Protein AF-A0A7X7MZ63-F1 (afdb_monomer)

Sequence (94 aa):
MNEKKKRHPSLLDRDIRPVLFEQFELSGERLRIMEEFVLCRKCRADAVMILPGQGIVGFEIKSDRDSLERLEHQVRDYSRFCDLNYLVTGARYV

Structure (mmCIF, N/CA/C/O backbone):
data_AF-A0A7X7MZ63-F1
#
_entry.id   AF-A0A7X7MZ63-F1
#
loop_
_atom_site.group_PDB
_atom_site.id
_atom_site.type_symbol
_atom_site.label_atom_id
_atom_site.label_alt_id
_atom_site.label_comp_id
_atom_site.label_asym_id
_atom_site.la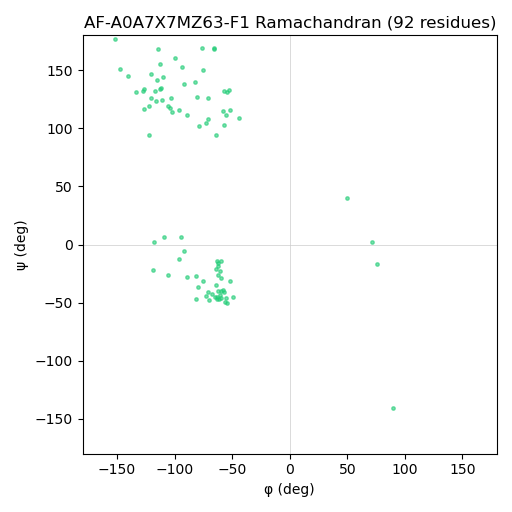bel_entity_id
_atom_site.label_seq_id
_atom_site.pdbx_PDB_ins_code
_atom_site.Cartn_x
_atom_site.Cartn_y
_atom_site.Cartn_z
_atom_site.occupancy
_atom_site.B_iso_or_equiv
_atom_site.auth_seq_id
_atom_site.auth_comp_id
_atom_site.auth_asym_id
_atom_site.auth_atom_id
_atom_site.pdbx_PDB_model_num
ATOM 1 N N . MET A 1 1 ? -0.521 -1.025 -41.195 1.00 38.72 1 MET A N 1
ATOM 2 C CA . MET A 1 1 ? 0.093 0.092 -40.448 1.00 38.72 1 MET A CA 1
ATOM 3 C C . MET A 1 1 ? 0.290 -0.398 -39.020 1.00 38.72 1 MET A C 1
ATOM 5 O O . MET A 1 1 ? -0.694 -0.601 -38.330 1.00 38.72 1 MET A O 1
ATOM 9 N N . ASN A 1 2 ? 1.521 -0.762 -38.643 1.00 41.97 2 ASN A N 1
ATOM 10 C CA . ASN A 1 2 ? 1.819 -1.320 -37.320 1.00 41.97 2 ASN A CA 1
ATOM 11 C C . ASN A 1 2 ? 1.723 -0.203 -36.279 1.00 41.97 2 ASN A C 1
ATOM 13 O O . ASN A 1 2 ? 2.634 0.622 -36.179 1.00 41.97 2 ASN A O 1
ATOM 17 N N . GLU A 1 3 ? 0.648 -0.185 -35.497 1.00 46.31 3 GLU A N 1
ATOM 18 C CA . GLU A 1 3 ? 0.622 0.553 -34.241 1.00 46.31 3 GLU A CA 1
ATOM 19 C C . GLU A 1 3 ? 1.649 -0.091 -33.310 1.00 46.31 3 GLU A C 1
ATOM 21 O O . GLU A 1 3 ? 1.400 -1.092 -32.639 1.00 46.31 3 GLU A O 1
ATOM 26 N N . LYS A 1 4 ? 2.868 0.454 -33.304 1.00 49.50 4 LYS A N 1
ATOM 27 C CA . LYS A 1 4 ? 3.819 0.192 -32.230 1.00 49.50 4 LYS A CA 1
ATOM 28 C C . LYS A 1 4 ? 3.109 0.620 -30.947 1.00 49.50 4 LYS A C 1
ATOM 30 O O . LYS A 1 4 ? 3.008 1.822 -30.707 1.00 49.50 4 LYS A O 1
ATOM 35 N N . LYS A 1 5 ? 2.595 -0.337 -30.157 1.00 53.12 5 LYS A N 1
ATOM 36 C CA . LYS A 1 5 ? 2.119 -0.095 -28.786 1.00 53.12 5 LYS A CA 1
ATOM 37 C C . LYS A 1 5 ? 3.166 0.796 -28.124 1.00 53.12 5 LYS A C 1
ATOM 39 O O . LYS A 1 5 ? 4.303 0.354 -27.940 1.00 53.12 5 LYS A O 1
ATOM 44 N N . LYS A 1 6 ? 2.830 2.067 -27.877 1.00 49.12 6 LYS A N 1
ATOM 45 C CA . LYS A 1 6 ? 3.718 2.990 -27.168 1.00 49.12 6 LYS A CA 1
ATOM 46 C C . LYS A 1 6 ? 4.037 2.292 -25.854 1.00 49.12 6 LYS A C 1
ATOM 48 O O . LYS A 1 6 ? 3.130 2.060 -25.062 1.00 49.12 6 LYS A O 1
ATOM 53 N N . ARG A 1 7 ? 5.288 1.855 -25.676 1.00 57.25 7 ARG A N 1
ATOM 54 C CA . ARG A 1 7 ? 5.723 1.279 -24.405 1.00 57.25 7 ARG A CA 1
ATOM 55 C C . ARG A 1 7 ? 5.470 2.364 -23.372 1.00 57.25 7 ARG A C 1
ATOM 57 O O . ARG A 1 7 ? 6.050 3.443 -23.495 1.00 57.25 7 ARG A O 1
ATOM 64 N N . HIS A 1 8 ? 4.549 2.108 -22.447 1.00 60.03 8 HIS A N 1
ATOM 65 C CA . HIS A 1 8 ? 4.334 3.013 -21.333 1.00 60.03 8 HIS A CA 1
ATOM 66 C C . HIS A 1 8 ? 5.703 3.196 -20.661 1.00 60.03 8 HIS A C 1
ATOM 68 O O . HIS A 1 8 ? 6.422 2.200 -20.505 1.00 60.03 8 HIS A O 1
ATOM 74 N N . PRO A 1 9 ? 6.143 4.435 -20.385 1.00 74.38 9 PRO A N 1
ATOM 75 C CA . PRO A 1 9 ? 7.381 4.632 -19.650 1.00 74.38 9 PRO A CA 1
ATOM 76 C C . PRO A 1 9 ? 7.315 3.807 -18.360 1.00 74.38 9 PRO A C 1
ATOM 78 O O . PRO A 1 9 ? 6.279 3.795 -17.699 1.00 74.38 9 PRO A O 1
ATOM 81 N N . SER A 1 10 ? 8.397 3.071 -18.078 1.00 88.12 10 SER A N 1
ATOM 82 C CA . SER A 1 10 ? 8.509 2.187 -16.911 1.00 88.12 10 SER A CA 1
ATOM 83 C C . SER A 1 10 ? 8.150 2.973 -15.656 1.00 88.12 10 SER A C 1
ATOM 85 O O . SER A 1 10 ? 8.866 3.916 -15.318 1.00 88.12 10 SER A O 1
ATOM 87 N N . LEU A 1 11 ? 7.065 2.578 -14.994 1.00 92.00 11 LEU A N 1
ATOM 88 C CA . LEU A 1 11 ? 6.616 3.194 -13.754 1.00 92.00 11 LEU A CA 1
ATOM 89 C C . LEU A 1 11 ? 7.589 2.819 -12.646 1.00 92.00 11 LEU A C 1
ATOM 91 O O . LEU A 1 11 ? 7.878 1.635 -12.444 1.00 92.00 11 LEU A O 1
ATOM 95 N N . LEU A 1 12 ? 8.105 3.829 -11.956 1.00 93.19 12 LEU A N 1
ATOM 96 C CA . LEU A 1 12 ? 8.929 3.676 -10.767 1.00 93.19 12 LEU A CA 1
ATOM 97 C C . LEU A 1 12 ? 8.077 3.897 -9.520 1.00 93.19 12 LEU A C 1
ATOM 99 O O . LEU A 1 12 ? 7.034 4.542 -9.564 1.00 93.19 12 LEU A O 1
ATOM 103 N N . ASP A 1 13 ? 8.568 3.417 -8.386 1.00 92.25 13 ASP A N 1
ATOM 104 C CA . ASP A 1 13 ? 7.950 3.631 -7.075 1.00 92.25 13 ASP A CA 1
ATOM 105 C C . ASP A 1 13 ? 7.612 5.118 -6.810 1.00 92.25 13 ASP A C 1
ATOM 107 O O . ASP A 1 13 ? 6.473 5.446 -6.475 1.00 92.25 13 ASP A O 1
ATOM 111 N N . ARG A 1 14 ? 8.549 6.032 -7.111 1.00 93.00 14 ARG A N 1
ATOM 112 C CA . ARG A 1 14 ? 8.351 7.491 -6.988 1.00 93.00 14 ARG A CA 1
ATOM 113 C C . ARG A 1 14 ? 7.216 8.056 -7.850 1.00 93.00 14 ARG A C 1
ATOM 115 O O . ARG A 1 14 ? 6.743 9.150 -7.569 1.00 93.00 14 ARG A O 1
ATOM 122 N N . ASP A 1 15 ? 6.843 7.356 -8.920 1.00 93.81 15 ASP A N 1
ATOM 123 C CA . ASP A 1 15 ? 5.763 7.763 -9.819 1.00 93.81 15 ASP A CA 1
ATOM 124 C C . ASP A 1 15 ? 4.414 7.204 -9.322 1.00 93.81 15 ASP A C 1
ATOM 126 O O . ASP A 1 15 ? 3.370 7.807 -9.550 1.00 93.81 15 ASP A O 1
ATOM 130 N N . ILE A 1 16 ? 4.435 6.066 -8.615 1.00 94.75 16 ILE A N 1
ATOM 131 C CA . ILE A 1 16 ? 3.250 5.376 -8.085 1.00 94.75 16 ILE A CA 1
ATOM 132 C C . ILE A 1 16 ? 2.773 6.012 -6.774 1.00 94.75 16 ILE A C 1
ATOM 134 O O . ILE A 1 16 ? 1.576 6.258 -6.625 1.00 94.75 16 ILE A O 1
ATOM 138 N N . ARG A 1 17 ? 3.685 6.289 -5.828 1.00 95.50 17 ARG A N 1
ATOM 139 C CA . ARG A 1 17 ? 3.330 6.783 -4.481 1.00 95.50 17 ARG A CA 1
ATOM 140 C C . ARG A 1 17 ? 2.452 8.036 -4.488 1.00 95.50 17 ARG A C 1
ATOM 142 O O . ARG A 1 17 ? 1.414 7.995 -3.832 1.00 95.50 17 ARG A O 1
ATOM 149 N N . PRO A 1 18 ? 2.789 9.118 -5.223 1.00 95.56 18 PRO A N 1
ATOM 150 C CA . PRO A 1 18 ? 1.989 10.340 -5.181 1.00 95.56 18 PRO A CA 1
ATOM 151 C C . PRO A 1 18 ? 0.556 10.099 -5.654 1.00 95.56 18 PRO A C 1
ATOM 153 O O . PRO A 1 18 ? -0.384 10.535 -5.001 1.00 95.56 18 PRO A O 1
ATOM 156 N N . VAL A 1 19 ? 0.394 9.337 -6.741 1.00 95.19 19 VAL A N 1
ATOM 157 C CA . VAL A 1 19 ? -0.925 9.004 -7.292 1.00 95.19 19 VAL A CA 1
ATOM 158 C C . VAL A 1 19 ? -1.711 8.148 -6.305 1.00 95.19 19 VAL A C 1
ATOM 160 O O . VAL A 1 19 ? -2.877 8.430 -6.054 1.00 95.19 19 VAL A O 1
ATOM 163 N N . LEU A 1 20 ? -1.080 7.129 -5.713 1.00 95.81 20 LEU A N 1
ATOM 164 C CA . LEU A 1 20 ? -1.708 6.285 -4.697 1.00 95.81 20 LEU A CA 1
ATOM 165 C C . LEU A 1 20 ? -2.231 7.123 -3.526 1.00 95.81 20 LEU A C 1
ATOM 167 O O . LEU A 1 20 ? -3.380 6.960 -3.132 1.00 95.81 20 LEU A O 1
ATOM 171 N N . PHE A 1 21 ? -1.406 8.010 -2.974 1.00 95.94 21 PHE A N 1
ATOM 172 C CA . PHE A 1 21 ? -1.779 8.811 -1.808 1.00 95.94 21 PHE A CA 1
ATOM 173 C C . PHE A 1 21 ? -2.881 9.816 -2.142 1.00 95.94 21 PHE A C 1
ATOM 175 O O . PHE 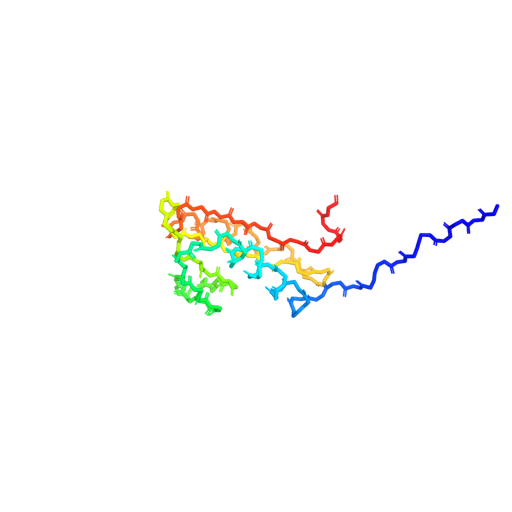A 1 21 ? -3.871 9.887 -1.413 1.00 95.94 21 PHE A O 1
ATOM 182 N N . GLU A 1 22 ? -2.779 10.485 -3.292 1.00 95.94 22 GLU A N 1
ATOM 183 C CA . GLU A 1 22 ? -3.806 11.403 -3.784 1.00 95.94 22 GLU A CA 1
ATOM 184 C C . GLU A 1 22 ? -5.172 10.707 -3.915 1.00 95.94 22 GLU A C 1
ATOM 186 O O . GLU A 1 22 ? -6.183 11.271 -3.506 1.00 95.94 22 GLU A O 1
ATOM 191 N N . GLN A 1 23 ? -5.232 9.455 -4.395 1.00 94.12 23 GLN A N 1
ATOM 192 C CA . GLN A 1 23 ? -6.504 8.719 -4.493 1.00 94.12 23 GLN A CA 1
ATOM 193 C C . GLN A 1 23 ? -7.226 8.577 -3.144 1.00 94.12 23 GLN A C 1
ATOM 195 O O . GLN A 1 23 ? -8.451 8.689 -3.097 1.00 94.12 23 GLN A O 1
ATOM 200 N N . PHE A 1 24 ? -6.496 8.344 -2.050 1.00 94.00 24 PHE A N 1
ATOM 201 C CA . PHE A 1 24 ? -7.101 8.237 -0.720 1.00 94.00 24 PHE A CA 1
ATOM 202 C C . PHE A 1 24 ? -7.411 9.609 -0.119 1.00 94.00 24 PHE A C 1
ATOM 204 O O . PHE A 1 24 ? -8.452 9.771 0.515 1.00 94.00 24 PHE A O 1
ATOM 211 N N . GLU A 1 25 ? -6.567 10.615 -0.348 1.00 93.88 25 GLU A N 1
ATOM 212 C CA . GLU A 1 25 ? -6.816 11.988 0.110 1.00 93.88 25 GLU A CA 1
ATOM 213 C C . GLU A 1 25 ? -8.061 12.608 -0.542 1.00 93.88 25 GLU A C 1
ATOM 215 O O . GLU A 1 25 ? -8.819 13.317 0.123 1.00 93.88 25 GLU A O 1
ATOM 220 N N . LEU A 1 26 ? -8.338 12.275 -1.808 1.00 92.75 26 LEU A N 1
ATOM 221 C CA . LEU A 1 26 ? -9.529 12.729 -2.537 1.00 92.75 26 LEU A CA 1
ATOM 222 C C . LEU A 1 26 ? -10.854 12.252 -1.923 1.00 92.75 26 LEU A C 1
ATOM 224 O O . LEU A 1 26 ? -11.893 12.852 -2.198 1.00 92.75 26 LEU A O 1
ATOM 228 N N . SER A 1 27 ? -10.840 11.220 -1.071 1.00 88.12 27 SER A N 1
ATOM 229 C CA . SER A 1 27 ? -12.033 10.801 -0.319 1.00 88.12 27 SER A CA 1
ATOM 230 C C . SER A 1 27 ? -12.524 11.871 0.668 1.00 88.12 27 SER A C 1
ATOM 232 O O . SER A 1 27 ? -13.682 11.844 1.082 1.00 88.12 27 SER A O 1
ATOM 234 N N . GLY A 1 28 ? -11.654 12.813 1.059 1.00 89.50 28 GLY A N 1
ATOM 235 C CA . GLY A 1 28 ? -11.933 13.810 2.094 1.00 89.50 28 GLY A CA 1
ATOM 236 C C . GLY A 1 28 ? -11.974 13.236 3.515 1.00 89.50 28 GLY A C 1
ATOM 237 O O . GLY A 1 28 ? -12.238 13.973 4.468 1.00 89.50 28 GLY A O 1
ATOM 238 N N . GLU A 1 29 ? -11.711 11.938 3.686 1.00 90.31 29 GLU A N 1
ATOM 239 C CA . GLU A 1 29 ? -11.673 11.305 4.995 1.00 90.31 29 GLU A CA 1
ATOM 240 C C . GLU A 1 29 ? -10.398 11.663 5.761 1.00 90.31 29 GLU A C 1
ATOM 242 O O . GLU A 1 29 ? -9.316 11.884 5.212 1.00 90.31 29 GLU A O 1
ATOM 247 N N . ARG A 1 30 ? -10.508 11.693 7.090 1.00 93.88 30 ARG A N 1
ATOM 248 C CA . ARG A 1 30 ? -9.347 11.916 7.948 1.00 93.88 30 ARG A CA 1
ATOM 249 C C . ARG A 1 30 ? -8.446 10.686 7.918 1.00 93.88 30 ARG A C 1
ATOM 251 O O . ARG A 1 30 ? -8.735 9.711 8.601 1.00 93.88 30 ARG A O 1
ATOM 258 N N . LEU A 1 31 ? -7.295 10.802 7.269 1.00 95.56 31 LEU A N 1
ATOM 259 C CA . LEU A 1 31 ? -6.297 9.739 7.202 1.00 95.56 31 LEU A CA 1
ATOM 260 C C . LEU A 1 31 ? -4.975 10.088 7.907 1.00 95.56 31 LEU A C 1
ATOM 262 O O . LEU A 1 31 ? -4.719 11.220 8.348 1.00 95.56 31 LEU A O 1
ATOM 266 N N . ARG A 1 32 ? -4.141 9.065 8.080 1.00 96.81 32 ARG A N 1
ATOM 267 C CA . ARG A 1 32 ? -2.727 9.167 8.467 1.00 96.81 32 ARG A CA 1
ATOM 268 C C . ARG A 1 32 ? -1.941 8.257 7.539 1.00 96.81 32 ARG A C 1
ATOM 270 O O . ARG A 1 32 ? -2.322 7.099 7.416 1.00 96.81 32 ARG A O 1
ATOM 277 N N . ILE A 1 33 ? -0.862 8.759 6.948 1.00 96.31 33 ILE A N 1
ATOM 278 C CA . ILE A 1 33 ? 0.041 7.981 6.093 1.00 96.31 33 ILE A CA 1
ATOM 279 C C . ILE A 1 33 ? 1.376 7.838 6.817 1.00 96.31 33 ILE A C 1
ATOM 281 O O . ILE A 1 33 ? 1.891 8.806 7.381 1.00 96.31 33 ILE A O 1
ATOM 285 N N . MET A 1 34 ? 1.917 6.625 6.822 1.00 97.06 34 MET A N 1
ATOM 286 C CA . MET A 1 34 ? 3.249 6.306 7.319 1.00 97.06 34 MET A CA 1
ATOM 287 C C . MET A 1 34 ? 3.993 5.563 6.218 1.00 97.06 34 MET A C 1
ATOM 289 O O . MET A 1 34 ? 3.589 4.471 5.832 1.00 97.06 34 MET A O 1
ATOM 293 N N . GLU A 1 35 ? 5.068 6.150 5.713 1.00 96.94 35 GLU A N 1
ATOM 294 C CA . GLU A 1 35 ? 5.913 5.535 4.688 1.00 96.94 35 GLU A CA 1
ATOM 295 C C . GLU A 1 35 ? 7.087 4.786 5.318 1.00 96.94 35 GLU A C 1
ATOM 297 O O . GLU A 1 35 ? 7.542 5.139 6.409 1.00 96.94 35 GLU A O 1
ATOM 302 N N . GLU A 1 36 ? 7.585 3.758 4.622 1.00 95.56 36 GLU A N 1
ATOM 303 C CA . GLU A 1 36 ? 8.729 2.938 5.047 1.00 95.56 36 GLU A CA 1
ATOM 304 C C . GLU A 1 36 ? 8.586 2.450 6.504 1.00 95.56 36 GLU A C 1
ATOM 306 O O . GLU A 1 36 ? 9.533 2.436 7.299 1.00 95.56 36 GLU A O 1
ATOM 311 N N . PHE A 1 37 ? 7.364 2.064 6.871 1.00 95.25 37 PHE A N 1
ATOM 312 C CA . PHE A 1 37 ? 6.983 1.773 8.243 1.00 95.25 37 PHE A CA 1
ATOM 313 C C . PHE A 1 37 ? 7.428 0.372 8.661 1.00 95.25 37 PHE A C 1
ATOM 315 O O . PHE A 1 37 ? 7.124 -0.627 8.011 1.00 95.25 37 PHE A O 1
ATOM 322 N N . VAL A 1 38 ? 8.143 0.264 9.779 1.00 95.19 38 VAL A N 1
ATOM 323 C CA . VAL A 1 38 ? 8.615 -1.031 10.283 1.00 95.19 38 VAL A CA 1
ATOM 324 C C . VAL A 1 38 ? 7.468 -1.757 10.988 1.00 95.19 38 VAL A C 1
ATOM 326 O O . VAL A 1 38 ? 7.165 -1.467 12.143 1.00 95.19 38 VAL A O 1
ATOM 329 N N . LEU A 1 39 ? 6.862 -2.731 10.304 1.00 90.56 39 LEU A N 1
ATOM 330 C CA . LEU A 1 39 ? 5.819 -3.595 10.868 1.00 90.56 39 LEU A CA 1
ATOM 331 C C . LEU A 1 39 ? 6.404 -4.606 11.858 1.00 90.56 39 LEU A C 1
ATOM 333 O O . LEU A 1 39 ? 5.868 -4.837 12.940 1.00 90.56 39 LEU A O 1
ATOM 337 N N . CYS A 1 40 ? 7.526 -5.226 11.492 1.00 89.50 40 CYS A N 1
ATOM 338 C CA . CYS A 1 40 ? 8.228 -6.175 12.346 1.00 89.50 40 CYS A CA 1
ATOM 339 C C . CYS A 1 40 ? 9.728 -6.180 12.032 1.00 89.50 40 CYS A C 1
ATOM 341 O O . CYS A 1 40 ? 10.194 -5.528 11.102 1.00 89.50 40 CYS A O 1
ATOM 343 N N . ARG A 1 41 ? 10.516 -6.958 12.783 1.00 84.19 41 ARG A N 1
ATOM 344 C CA . ARG A 1 41 ? 11.988 -6.942 12.696 1.00 84.19 41 ARG A CA 1
ATOM 345 C C . ARG A 1 41 ? 12.551 -7.116 11.273 1.00 84.19 41 ARG A C 1
ATOM 347 O O . ARG A 1 41 ? 13.632 -6.607 11.001 1.00 84.19 41 ARG A O 1
ATOM 354 N N . LYS A 1 42 ? 11.872 -7.863 10.396 1.00 86.31 42 LYS A N 1
ATOM 355 C CA . LYS A 1 42 ? 12.320 -8.133 9.015 1.00 86.31 42 LYS A CA 1
ATOM 356 C C . LYS A 1 42 ? 11.369 -7.599 7.940 1.00 86.31 42 LYS A C 1
ATOM 358 O O . LYS A 1 42 ? 11.644 -7.801 6.761 1.00 86.31 42 LYS A O 1
ATOM 363 N N . CYS A 1 43 ? 10.287 -6.931 8.333 1.00 89.56 43 CYS A N 1
ATOM 364 C CA . CYS A 1 43 ? 9.273 -6.436 7.415 1.00 89.56 43 CYS A CA 1
ATOM 365 C C . CYS A 1 43 ? 9.127 -4.927 7.581 1.00 89.56 43 CYS A C 1
ATOM 367 O O . CYS A 1 43 ? 8.784 -4.433 8.659 1.00 89.56 43 CYS A O 1
ATOM 369 N N . ARG A 1 44 ? 9.399 -4.215 6.491 1.00 94.69 44 ARG A N 1
ATOM 370 C CA . ARG A 1 44 ? 9.143 -2.791 6.357 1.00 94.69 44 ARG A CA 1
ATOM 371 C C . ARG A 1 44 ? 8.113 -2.633 5.260 1.00 94.69 44 ARG A C 1
ATOM 373 O O . ARG A 1 44 ? 8.335 -3.149 4.168 1.00 94.69 44 ARG A O 1
ATOM 380 N N . ALA A 1 45 ? 7.015 -1.982 5.598 1.00 95.06 45 ALA A N 1
ATOM 381 C CA . ALA A 1 45 ? 5.974 -1.679 4.654 1.00 95.06 45 ALA A CA 1
ATOM 382 C C . ALA A 1 45 ? 6.311 -0.425 3.860 1.00 95.06 45 ALA A C 1
ATOM 384 O O . ALA A 1 45 ? 6.797 0.544 4.444 1.00 95.06 45 ALA A O 1
ATOM 385 N N . ASP A 1 46 ? 6.021 -0.426 2.561 1.00 96.19 46 ASP A N 1
ATOM 386 C CA . ASP A 1 46 ? 6.236 0.756 1.721 1.00 96.19 46 ASP A CA 1
ATOM 387 C C . ASP A 1 46 ? 5.355 1.912 2.198 1.00 96.19 46 ASP A C 1
ATOM 389 O O . ASP A 1 46 ? 5.846 3.027 2.394 1.00 96.19 46 ASP A O 1
ATOM 393 N N . ALA A 1 47 ? 4.080 1.621 2.478 1.00 97.06 47 ALA A N 1
ATOM 394 C CA . ALA A 1 47 ? 3.192 2.529 3.185 1.00 97.06 47 ALA A CA 1
ATOM 395 C C . ALA A 1 47 ? 2.171 1.788 4.058 1.00 97.06 47 ALA A C 1
ATOM 397 O O . ALA A 1 47 ? 1.728 0.680 3.758 1.00 97.06 47 ALA A O 1
ATOM 398 N N . VAL A 1 48 ? 1.765 2.444 5.139 1.00 97.50 48 VAL A N 1
ATOM 399 C CA . VAL A 1 48 ? 0.619 2.076 5.969 1.00 97.50 48 VAL A CA 1
ATOM 400 C C . VAL A 1 48 ? -0.278 3.297 6.094 1.00 97.50 48 VAL A C 1
ATOM 402 O O . VAL A 1 48 ? 0.203 4.398 6.369 1.00 97.50 48 VAL A O 1
ATOM 405 N N . MET A 1 49 ? -1.582 3.105 5.914 1.00 97.31 49 MET A N 1
ATOM 406 C CA . MET A 1 49 ? -2.581 4.137 6.157 1.00 97.31 49 MET A CA 1
ATOM 407 C C . MET A 1 49 ? -3.510 3.745 7.295 1.00 97.31 49 MET A C 1
ATOM 409 O O . MET A 1 49 ? -3.909 2.591 7.416 1.00 97.31 49 MET A O 1
ATOM 413 N N . ILE A 1 50 ? -3.882 4.724 8.114 1.00 97.06 50 ILE A N 1
ATOM 414 C CA . ILE A 1 50 ? -4.964 4.574 9.088 1.00 97.06 50 ILE A CA 1
ATOM 415 C C . ILE A 1 50 ? -6.188 5.270 8.510 1.00 97.06 50 ILE A C 1
ATOM 417 O O . ILE A 1 50 ? -6.175 6.496 8.353 1.00 97.06 50 ILE A O 1
ATOM 421 N N . LEU A 1 51 ? -7.220 4.483 8.208 1.00 95.00 51 LEU A N 1
ATOM 422 C CA . LEU A 1 51 ? -8.446 4.939 7.561 1.00 95.00 51 LEU A CA 1
ATOM 423 C C . LEU A 1 51 ? -9.657 4.734 8.488 1.00 95.00 51 LEU A C 1
ATOM 425 O O . LEU A 1 51 ? -9.816 3.649 9.064 1.00 95.00 51 LEU A O 1
ATOM 429 N N . PRO A 1 52 ? -10.523 5.749 8.668 1.00 92.38 52 PRO A N 1
ATOM 430 C CA . PRO A 1 52 ? -11.748 5.607 9.444 1.00 92.38 52 PRO A CA 1
ATOM 431 C C . PRO A 1 52 ? -12.621 4.475 8.889 1.00 92.38 52 PRO A C 1
ATOM 433 O O . PRO A 1 52 ? -12.836 4.367 7.691 1.00 92.38 52 PRO A O 1
ATOM 436 N N 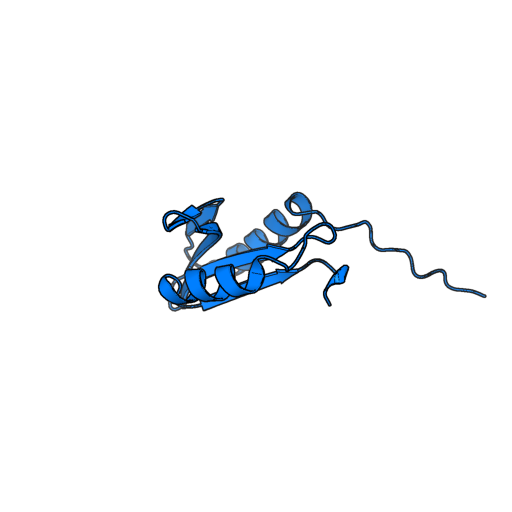. GLY A 1 53 ? -13.109 3.590 9.759 1.00 90.19 53 GLY A N 1
ATOM 437 C CA . GLY A 1 53 ? -13.983 2.479 9.360 1.00 90.19 53 GLY A CA 1
ATOM 438 C C . GLY A 1 53 ? -13.295 1.295 8.663 1.00 90.19 53 GLY A C 1
ATOM 439 O O . GLY A 1 53 ? -13.883 0.218 8.643 1.00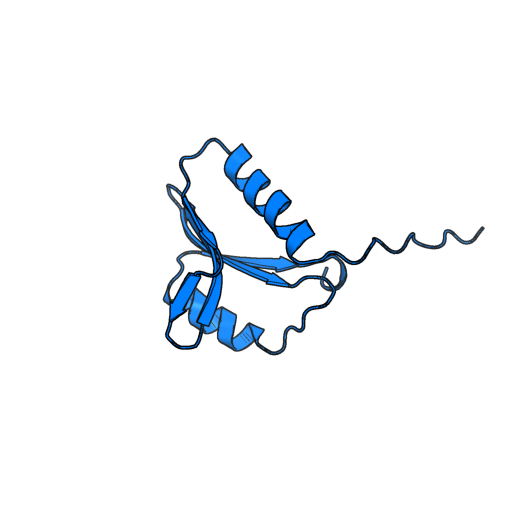 90.19 53 GLY A O 1
ATOM 440 N N . GLN A 1 54 ? -12.064 1.446 8.160 1.00 92.50 54 GLN A N 1
ATOM 441 C CA . GLN A 1 54 ? -11.283 0.346 7.567 1.00 92.50 54 GLN A CA 1
ATOM 442 C C . GLN A 1 54 ? -10.137 -0.146 8.461 1.00 92.50 54 GLN A C 1
ATOM 444 O O . GLN A 1 54 ? -9.756 -1.307 8.360 1.00 92.50 54 GLN A O 1
ATOM 449 N N . GLY A 1 55 ? -9.610 0.703 9.349 1.00 95.56 55 GLY A N 1
ATOM 450 C CA . GLY A 1 55 ? -8.516 0.339 10.251 1.00 95.56 55 GLY A CA 1
ATOM 451 C C . GLY A 1 55 ? -7.136 0.600 9.648 1.00 95.56 55 GLY A C 1
ATOM 452 O O . GLY A 1 55 ? -6.906 1.643 9.028 1.00 95.56 55 GLY A O 1
ATOM 453 N N . ILE A 1 56 ? -6.199 -0.315 9.891 1.00 97.12 56 ILE A N 1
ATOM 454 C CA . ILE A 1 56 ? -4.814 -0.256 9.423 1.00 97.12 56 ILE A CA 1
ATOM 455 C C . ILE A 1 56 ? -4.731 -0.925 8.053 1.00 97.12 56 ILE A C 1
ATOM 457 O O . ILE A 1 56 ? -4.848 -2.144 7.931 1.00 97.12 56 ILE A O 1
ATOM 461 N N . VAL A 1 57 ? -4.472 -0.129 7.022 1.00 97.62 57 VAL A N 1
ATOM 462 C CA . VAL A 1 57 ? -4.344 -0.598 5.644 1.00 97.62 57 VAL A CA 1
ATOM 463 C C . VAL A 1 57 ? -2.877 -0.601 5.231 1.00 97.6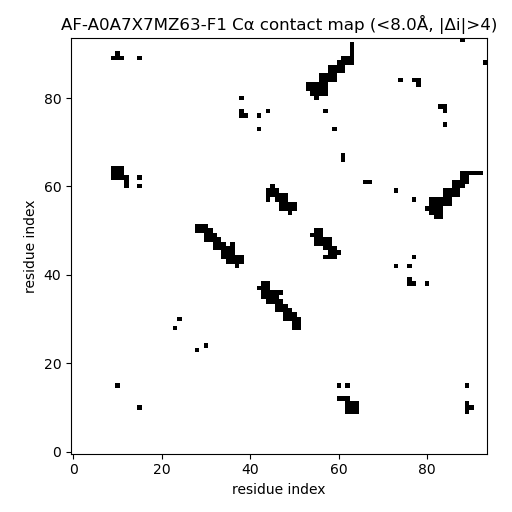2 57 VAL A C 1
ATOM 465 O O . VAL A 1 57 ? -2.225 0.443 5.231 1.00 97.62 57 VAL A O 1
ATOM 468 N N . GLY A 1 58 ? -2.346 -1.772 4.891 1.00 97.56 58 GLY A N 1
ATOM 469 C CA . GLY A 1 58 ? -0.982 -1.939 4.405 1.00 97.56 58 GLY A CA 1
ATOM 470 C C . GLY A 1 58 ? -0.904 -1.859 2.883 1.00 97.56 58 GLY A C 1
ATOM 471 O O . GLY A 1 58 ? -1.721 -2.451 2.179 1.00 97.56 58 GLY A O 1
ATOM 472 N N . PHE A 1 59 ? 0.109 -1.168 2.370 1.00 97.50 59 PHE A N 1
ATOM 473 C CA . PHE A 1 59 ? 0.411 -1.076 0.946 1.00 97.50 59 PHE A CA 1
ATOM 474 C C . PHE A 1 59 ? 1.820 -1.607 0.680 1.00 97.50 59 PHE A C 1
ATOM 476 O O . PHE A 1 59 ? 2.791 -1.178 1.308 1.00 97.50 59 PHE A O 1
ATOM 483 N N . GLU A 1 60 ? 1.923 -2.558 -0.240 1.00 97.19 60 GLU A N 1
ATOM 484 C CA . GLU A 1 60 ? 3.185 -3.018 -0.823 1.00 97.19 60 GLU A CA 1
ATOM 485 C C . GLU A 1 60 ? 3.213 -2.568 -2.287 1.00 97.19 60 GLU A C 1
ATOM 487 O O . GLU A 1 60 ? 2.296 -2.876 -3.054 1.00 97.19 60 GLU A O 1
ATOM 492 N N . ILE A 1 61 ? 4.249 -1.834 -2.680 1.00 96.50 61 ILE A N 1
ATOM 493 C CA . ILE A 1 61 ? 4.407 -1.251 -4.010 1.00 96.50 61 ILE A CA 1
ATOM 494 C C . ILE A 1 61 ? 5.417 -2.084 -4.801 1.00 96.50 61 ILE A C 1
ATOM 496 O O . ILE A 1 61 ? 6.547 -2.317 -4.380 1.00 96.50 61 ILE A O 1
ATOM 500 N N . LYS A 1 62 ? 5.016 -2.528 -5.993 1.00 95.50 62 LYS A N 1
ATOM 501 C CA . LYS A 1 62 ? 5.875 -3.226 -6.958 1.00 95.50 62 LYS A CA 1
ATOM 502 C C . LYS A 1 62 ? 5.878 -2.458 -8.272 1.00 95.50 62 LYS A C 1
ATOM 504 O O . LYS A 1 62 ? 5.002 -2.633 -9.121 1.00 95.50 62 LYS A O 1
ATOM 509 N N . SER A 1 63 ? 6.870 -1.591 -8.436 1.00 95.06 63 SER A N 1
ATOM 510 C CA . SER A 1 63 ? 7.105 -0.860 -9.679 1.00 95.06 63 SER A CA 1
ATOM 511 C C . SER A 1 63 ? 7.493 -1.810 -10.813 1.00 95.06 63 SER A C 1
ATOM 513 O O . SER A 1 63 ? 7.848 -2.964 -10.574 1.00 95.06 63 SER A O 1
ATOM 515 N N . ASP A 1 64 ? 7.520 -1.333 -12.058 1.00 94.31 64 ASP A N 1
ATOM 516 C CA . ASP A 1 64 ? 7.860 -2.176 -13.217 1.00 94.31 64 ASP A CA 1
ATOM 517 C C . ASP A 1 64 ? 9.272 -2.793 -13.138 1.00 94.31 64 ASP A C 1
ATOM 519 O O . ASP A 1 64 ? 9.602 -3.716 -13.892 1.00 94.31 64 ASP A O 1
ATOM 523 N N . ARG A 1 65 ? 10.126 -2.294 -12.237 1.00 92.88 65 ARG A N 1
ATOM 524 C CA . ARG A 1 65 ? 11.493 -2.784 -12.026 1.00 92.88 65 ARG A CA 1
ATOM 525 C C . ARG A 1 65 ? 11.628 -3.788 -10.886 1.00 92.88 65 ARG A C 1
ATOM 527 O O . ARG A 1 65 ? 12.680 -4.416 -10.793 1.00 92.88 65 ARG A O 1
ATOM 534 N N . ASP A 1 66 ? 10.610 -3.945 -10.050 1.00 94.19 66 ASP A N 1
ATOM 535 C CA . ASP A 1 66 ? 10.706 -4.774 -8.852 1.00 94.19 66 ASP A CA 1
ATOM 536 C C . ASP A 1 66 ? 10.651 -6.279 -9.159 1.00 94.19 66 ASP A C 1
ATOM 538 O O . ASP A 1 66 ? 10.387 -6.722 -10.278 1.00 94.19 66 ASP A O 1
ATOM 542 N N . SER A 1 67 ? 10.948 -7.110 -8.162 1.00 93.56 67 SER A N 1
ATOM 543 C CA . SER A 1 67 ? 10.689 -8.553 -8.214 1.00 93.56 67 SER A CA 1
ATOM 544 C C . SER A 1 67 ? 9.604 -8.921 -7.203 1.00 93.56 67 SER A C 1
ATOM 546 O O . SER A 1 67 ? 9.390 -8.230 -6.203 1.00 93.56 67 SER A O 1
ATOM 548 N N . LEU A 1 68 ? 8.912 -10.032 -7.462 1.00 94.81 68 LEU A N 1
ATOM 549 C CA . LEU A 1 68 ? 7.891 -10.576 -6.559 1.00 94.81 68 LEU A CA 1
ATOM 550 C C . LEU A 1 68 ? 8.447 -11.652 -5.615 1.00 94.81 68 LEU A C 1
ATOM 552 O O . LEU A 1 68 ? 7.693 -12.263 -4.869 1.00 94.81 68 LEU A O 1
ATOM 556 N N . GLU A 1 69 ? 9.762 -11.878 -5.607 1.00 95.81 69 GLU A N 1
ATOM 557 C CA . GLU A 1 69 ? 10.402 -12.980 -4.868 1.00 95.81 69 GLU A CA 1
ATOM 558 C C . GLU A 1 69 ? 10.149 -12.921 -3.354 1.00 95.81 69 GLU A C 1
ATOM 560 O O . GLU A 1 69 ? 10.116 -13.949 -2.687 1.00 95.81 69 GLU A O 1
ATOM 565 N N . ARG A 1 70 ? 9.948 -11.718 -2.801 1.00 92.00 70 ARG A N 1
ATOM 566 C CA . ARG A 1 70 ? 9.674 -11.506 -1.368 1.00 92.00 70 ARG A CA 1
ATOM 567 C C . ARG A 1 70 ? 8.182 -11.485 -1.021 1.00 92.00 70 ARG A C 1
ATOM 569 O O . ARG A 1 70 ? 7.851 -11.427 0.164 1.00 92.00 70 ARG A O 1
ATOM 576 N N . LEU A 1 71 ? 7.295 -11.539 -2.018 1.00 94.00 71 LEU A N 1
ATOM 577 C CA . LEU A 1 71 ? 5.871 -11.250 -1.842 1.00 94.00 71 LEU A CA 1
ATOM 578 C C . LEU A 1 71 ? 5.191 -12.219 -0.870 1.00 94.00 71 LEU A C 1
ATOM 580 O O . LEU A 1 71 ? 4.409 -11.787 -0.034 1.00 94.00 71 LEU A O 1
ATOM 584 N N . GLU A 1 72 ? 5.519 -13.511 -0.914 1.00 94.75 72 GLU A N 1
ATOM 585 C CA . GLU A 1 72 ? 4.907 -14.504 -0.018 1.00 94.75 72 GLU A CA 1
ATOM 586 C C . GLU A 1 72 ? 5.166 -14.189 1.468 1.00 94.75 72 GLU A C 1
ATOM 588 O O . GLU A 1 72 ? 4.289 -14.335 2.323 1.00 94.75 72 GLU A O 1
ATOM 593 N N . HIS A 1 73 ? 6.376 -13.734 1.798 1.00 93.31 73 HIS A N 1
ATOM 594 C CA . HIS A 1 73 ? 6.707 -13.323 3.161 1.00 93.31 73 HIS A CA 1
ATOM 595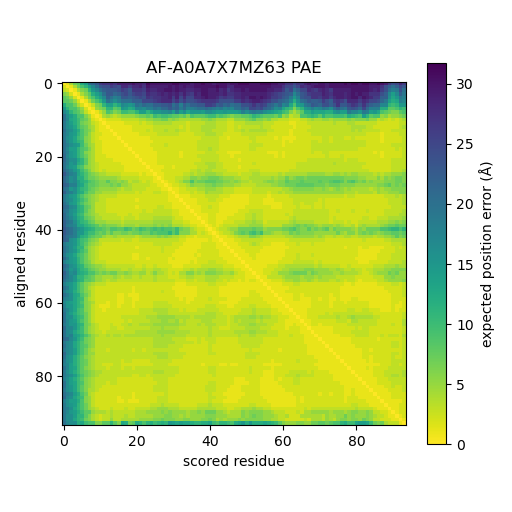 C C . HIS A 1 73 ? 6.005 -12.015 3.528 1.00 93.31 73 HIS A C 1
ATOM 597 O O . HIS A 1 73 ? 5.469 -11.904 4.626 1.00 93.31 73 HIS A O 1
ATOM 603 N N . GLN A 1 74 ? 5.950 -11.066 2.593 1.00 94.38 74 GLN A N 1
ATOM 604 C CA . GLN A 1 74 ? 5.278 -9.782 2.786 1.00 94.38 74 GLN A CA 1
ATOM 605 C C . GLN A 1 74 ? 3.783 -9.970 3.053 1.00 94.38 74 GLN A C 1
ATOM 607 O O . GLN A 1 74 ? 3.292 -9.449 4.044 1.00 94.38 74 GLN A O 1
ATOM 612 N N . VAL A 1 75 ? 3.086 -10.800 2.269 1.00 94.44 75 VAL A N 1
ATOM 613 C CA . VAL A 1 75 ? 1.665 -11.129 2.485 1.00 94.44 75 VAL A CA 1
ATOM 614 C C . VAL A 1 75 ? 1.436 -11.675 3.893 1.00 94.44 75 VAL A C 1
ATOM 616 O O . VAL A 1 75 ? 0.514 -11.240 4.581 1.00 94.44 75 VAL A O 1
ATOM 619 N N . ARG A 1 76 ? 2.286 -12.600 4.349 1.00 95.19 76 ARG A N 1
ATOM 620 C CA . ARG A 1 76 ? 2.199 -13.193 5.690 1.00 95.19 76 ARG A CA 1
ATOM 621 C C . ARG A 1 76 ? 2.405 -12.160 6.795 1.00 95.19 76 ARG A C 1
ATOM 623 O O . ARG A 1 76 ? 1.647 -12.149 7.761 1.00 95.19 76 ARG A O 1
ATOM 630 N N . ASP A 1 77 ? 3.432 -11.326 6.663 1.00 95.38 77 ASP A N 1
ATOM 631 C CA . ASP A 1 77 ? 3.779 -10.334 7.676 1.00 95.38 77 ASP A CA 1
ATOM 632 C C . ASP A 1 77 ? 2.729 -9.221 7.727 1.00 95.38 77 ASP A C 1
ATOM 634 O O . ASP A 1 77 ? 2.212 -8.928 8.798 1.00 95.38 77 ASP A O 1
ATOM 638 N N . TYR A 1 78 ? 2.331 -8.668 6.584 1.00 96.94 78 TYR A N 1
ATOM 639 C CA . TYR A 1 78 ? 1.285 -7.650 6.504 1.00 96.94 78 TYR A CA 1
ATOM 640 C C . TYR A 1 78 ? -0.049 -8.154 7.062 1.00 96.94 78 TYR A C 1
ATOM 642 O O . TYR A 1 78 ? -0.654 -7.489 7.897 1.00 96.94 78 TYR A O 1
ATOM 650 N N . SER A 1 79 ? -0.477 -9.368 6.698 1.00 95.88 79 SER A N 1
ATOM 651 C CA . SER A 1 79 ? -1.737 -9.956 7.194 1.00 95.88 79 SER A CA 1
ATOM 652 C C . SER A 1 79 ? -1.752 -10.196 8.705 1.00 95.88 79 SER A C 1
ATOM 654 O O . SER A 1 79 ? -2.808 -10.447 9.277 1.00 95.88 79 SER A O 1
ATOM 656 N N . ARG A 1 80 ? -0.593 -10.143 9.371 1.00 95.62 80 ARG A N 1
ATOM 657 C CA . ARG A 1 80 ? -0.506 -10.230 10.831 1.00 95.62 80 ARG A CA 1
ATOM 658 C C . ARG A 1 80 ? -0.789 -8.895 11.525 1.00 95.62 80 ARG A C 1
ATOM 660 O O . ARG A 1 80 ? -1.183 -8.913 12.689 1.00 95.62 80 ARG A O 1
ATOM 667 N N . PHE A 1 81 ? -0.531 -7.769 10.862 1.00 94.75 81 PHE A N 1
ATOM 668 C CA . PHE A 1 81 ? -0.542 -6.437 11.482 1.00 94.75 81 PHE A CA 1
ATOM 669 C C . PHE A 1 81 ? -1.574 -5.477 10.886 1.00 94.75 81 PHE A C 1
ATOM 671 O O . PHE A 1 81 ? -1.936 -4.510 11.551 1.00 94.75 81 PHE A O 1
ATOM 678 N N . CYS A 1 82 ? -2.020 -5.718 9.657 1.00 97.00 82 CYS A N 1
ATOM 679 C CA . CYS A 1 82 ? -2.951 -4.865 8.932 1.00 97.00 82 CYS A CA 1
ATOM 680 C C . CYS A 1 82 ? -4.316 -5.547 8.799 1.00 97.00 82 CYS A C 1
ATOM 682 O O . CYS A 1 82 ? -4.397 -6.758 8.587 1.00 97.00 82 CYS A O 1
ATOM 684 N N . ASP A 1 83 ? -5.374 -4.745 8.875 1.00 97.56 83 ASP A N 1
ATOM 685 C CA . ASP A 1 83 ? -6.763 -5.174 8.694 1.00 97.56 83 ASP A CA 1
ATOM 686 C C . ASP A 1 83 ? -7.083 -5.419 7.209 1.00 97.56 83 ASP A C 1
ATOM 688 O O . ASP A 1 83 ? -7.872 -6.300 6.863 1.00 97.56 83 ASP A O 1
ATOM 692 N N . LEU A 1 84 ? -6.434 -4.660 6.318 1.00 96.88 84 LEU A N 1
ATOM 693 C CA . LEU A 1 84 ? -6.548 -4.779 4.866 1.00 96.88 84 LEU A CA 1
ATOM 694 C C . LEU A 1 84 ? -5.182 -4.576 4.206 1.00 96.88 84 LEU A C 1
ATOM 696 O O . LEU A 1 84 ? -4.394 -3.744 4.649 1.00 96.88 84 LEU A O 1
ATOM 700 N N . ASN A 1 85 ? -4.922 -5.302 3.119 1.00 96.88 85 ASN A N 1
ATOM 701 C CA . ASN A 1 85 ? -3.664 -5.223 2.381 1.00 96.88 85 ASN A CA 1
ATOM 702 C C . ASN A 1 85 ? -3.913 -4.978 0.896 1.00 96.88 85 ASN A C 1
ATOM 704 O O . ASN A 1 85 ? -4.686 -5.702 0.268 1.00 96.88 85 ASN A O 1
ATOM 708 N N . TYR A 1 86 ? -3.199 -4.010 0.331 1.00 96.75 86 TYR A N 1
ATOM 709 C CA . TYR A 1 86 ? -3.147 -3.753 -1.101 1.00 96.75 86 TYR A CA 1
ATOM 710 C C . TYR A 1 86 ? -1.757 -4.058 -1.650 1.00 96.75 86 TYR A C 1
ATOM 712 O O . TYR A 1 86 ? -0.741 -3.610 -1.116 1.00 96.75 86 TYR A O 1
ATOM 720 N N . LEU A 1 87 ? -1.731 -4.778 -2.768 1.00 96.38 87 LEU A N 1
ATOM 721 C CA . LEU A 1 87 ? -0.570 -4.847 -3.642 1.00 96.38 87 LEU A CA 1
ATOM 722 C C . LEU A 1 87 ? -0.778 -3.833 -4.768 1.00 96.38 87 LEU A C 1
ATOM 724 O O . LEU A 1 87 ? -1.716 -3.963 -5.553 1.00 96.38 87 LEU A O 1
ATOM 728 N N . VAL A 1 88 ? 0.081 -2.823 -4.838 1.00 96.62 88 VAL A N 1
ATOM 729 C CA . VAL A 1 88 ? 0.015 -1.762 -5.845 1.00 96.62 88 VAL A CA 1
ATOM 730 C C . VAL A 1 88 ? 1.103 -2.020 -6.875 1.00 96.62 88 VAL A C 1
ATOM 732 O O . VAL A 1 88 ? 2.287 -2.031 -6.543 1.00 96.62 88 V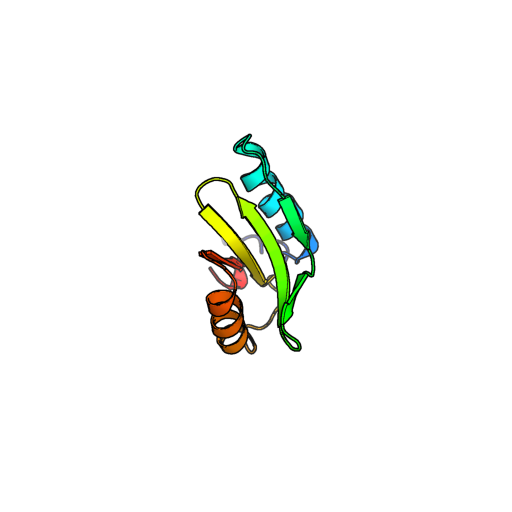AL A O 1
ATOM 735 N N . THR A 1 89 ? 0.719 -2.252 -8.129 1.00 94.94 89 THR A N 1
ATOM 736 C CA . THR A 1 89 ? 1.659 -2.698 -9.162 1.00 94.94 89 THR A CA 1
ATOM 737 C C . THR A 1 89 ? 1.754 -1.743 -10.340 1.00 94.94 89 THR A C 1
ATOM 739 O O . THR A 1 89 ? 0.760 -1.157 -10.767 1.00 94.94 89 THR A O 1
ATOM 742 N N . GLY A 1 90 ? 2.946 -1.655 -10.928 1.00 91.56 90 GLY A N 1
ATOM 743 C CA . GLY A 1 90 ? 3.120 -1.108 -12.271 1.00 91.56 90 GLY A CA 1
ATOM 744 C C . GLY A 1 90 ? 2.457 -1.978 -13.349 1.00 91.56 90 GLY A C 1
ATOM 745 O O . GLY A 1 90 ? 2.071 -3.127 -13.110 1.00 91.56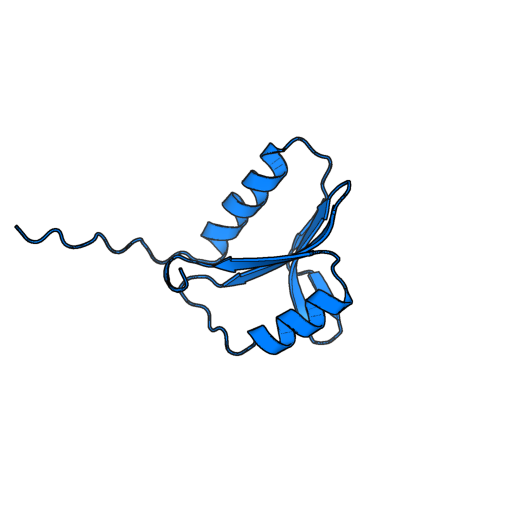 90 GLY A O 1
ATOM 746 N N . ALA A 1 91 ? 2.353 -1.433 -14.563 1.00 87.31 91 ALA A N 1
ATOM 747 C CA . ALA A 1 91 ? 1.687 -2.074 -15.698 1.00 87.31 91 ALA A CA 1
ATOM 748 C C . ALA A 1 91 ? 2.345 -3.394 -16.141 1.00 87.31 91 ALA A C 1
ATOM 750 O O . ALA A 1 91 ? 1.737 -4.164 -16.875 1.00 87.31 91 ALA A O 1
ATOM 751 N N . ARG A 1 92 ? 3.580 -3.679 -15.715 1.00 89.81 92 ARG A N 1
ATOM 752 C CA . ARG A 1 92 ? 4.251 -4.959 -15.976 1.00 89.81 92 ARG A CA 1
ATOM 753 C C . ARG A 1 92 ? 3.529 -6.166 -15.356 1.00 89.81 92 ARG A C 1
ATOM 755 O O . ARG A 1 92 ? 3.717 -7.273 -15.857 1.00 89.81 92 ARG A O 1
ATOM 762 N N . TYR A 1 93 ? 2.774 -5.975 -14.273 1.00 85.94 93 TYR A N 1
ATOM 763 C CA . TYR A 1 93 ? 2.150 -7.063 -13.501 1.00 85.94 93 TYR A CA 1
ATOM 764 C C . TYR A 1 93 ? 0.624 -7.142 -13.651 1.00 85.94 93 TYR A C 1
ATOM 766 O O . TYR A 1 93 ? 0.003 -7.941 -12.952 1.00 85.94 93 TYR A O 1
ATOM 774 N N . VAL A 1 94 ? 0.042 -6.329 -14.541 1.00 78.50 94 VAL A N 1
ATOM 775 C CA . VAL A 1 94 ? -1.397 -6.277 -14.863 1.00 78.50 94 VAL A CA 1
ATOM 776 C C . VAL A 1 94 ? -1.628 -6.878 -16.244 1.00 78.50 94 VA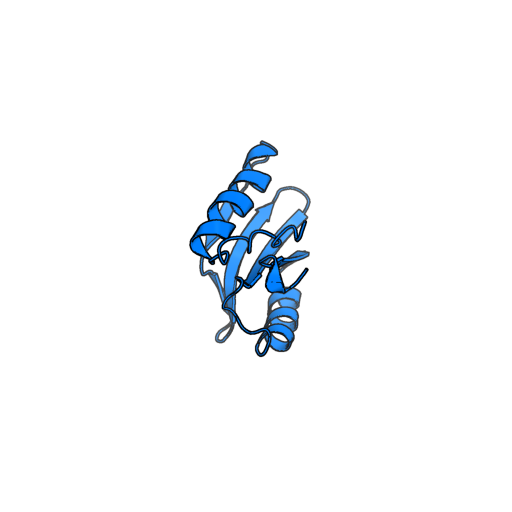L A C 1
ATOM 778 O O . VAL A 1 94 ? -2.561 -7.697 -16.376 1.00 78.50 94 VAL A O 1
#

Mean predicted aligned error: 5.37 Å

Secondary structure (DSSP, 8-state):
------------HHHHHHHHHHHHHTT----EEEEEEEEETTEEEEEEEEETTTEEEEEEEE-TT--STTHHHHHHHHHHH-SEEEEEE-GGG-

Foldseek 3Di:
DDPPPPPDPFFDPVNQVVVVVVVVVVVVFDKDKDAQPDLDPPDTFRIWMQGPPQGIETEHEETSPHDCPCVVVNCVSCVVRGSYYDYHYYPNVD

pLDDT: mean 90.0, std 13.07, range [38.72, 97.62]

Nearest PDB structures (foldseek):
  3dnx-assembly1_A-2  TM=7.810E-01  e=1.586E-03  Ruegeria pomeroyi
  2vld-assembly1_B  TM=6.221E-01  e=8.561E-02  Pyrococcus abyssi
  4qbn-assembly1_A  TM=5.675E-01  e=2.765E-02  Salmonella phage SETP3
  4dap-assembly1_A  TM=5.474E-01  e=9.149E-02  Escherichia coli K-12
  5gkh-assembly1_B  TM=5.143E-01  e=2.833E-01  Thermococcus kodakarensis KOD1

Radius of gyration: 15.1 Å; Cα contacts (8 Å, |Δi|>4): 137; chains: 1; bounding box: 26×28×53 Å

Solvent-accessible surface area (backbone atoms only — not comparable to full-atom values): 5764 Å² total; per-residue (Å²): 134,83,78,72,76,74,75,71,77,80,43,43,57,85,64,47,52,62,57,58,51,49,61,56,56,72,69,72,59,77,68,48,81,40,66,66,35,73,79,47,102,90,42,64,33,56,30,37,35,42,40,80,98,62,42,39,34,34,34,45,76,39,28,52,81,57,80,70,86,60,45,72,60,48,54,57,56,45,65,73,75,28,74,39,80,45,81,47,66,23,79,79,81,112